Protein AF-A0A3C0B7C5-F1 (afdb_monomer)

Secondary structure (DSSP, 8-state):
-HHHHHHHHHHHHHHTT--TTTTTHHHHHHHHHHHHHHHHHHH-GGGTT--BTTBS-TTS---S---SS---

Solvent-accessible surface area (backbone atoms only — not comparable to full-atom values): 4602 Å² total; per-residue (Å²): 110,71,67,61,54,54,51,53,53,53,54,48,31,60,74,69,72,50,64,90,62,64,78,52,51,62,54,65,66,46,47,60,57,55,52,50,53,68,54,42,42,65,65,38,73,86,40,52,72,35,67,57,99,90,42,71,32,67,43,54,90,83,81,94,71,86,67,99,66,88,82,133

Structure (mmCIF, N/CA/C/O backbone):
data_AF-A0A3C0B7C5-F1
#
_entry.id   AF-A0A3C0B7C5-F1
#
loop_
_atom_site.group_PDB
_atom_site.id
_atom_site.type_symbol
_atom_site.label_atom_id
_atom_site.label_alt_id
_atom_site.label_comp_id
_atom_site.label_asym_id
_atom_site.label_entity_id
_atom_site.label_seq_id
_atom_site.pdbx_PDB_ins_code
_atom_site.Cartn_x
_atom_site.Cartn_y
_atom_site.Cartn_z
_atom_site.occupancy
_atom_site.B_iso_or_equiv
_atom_site.auth_seq_id
_atom_site.auth_comp_id
_atom_site.auth_asym_id
_atom_site.auth_atom_id
_atom_site.pdbx_PDB_model_num
ATOM 1 N N . ASP A 1 1 ? -11.650 4.809 36.083 1.00 76.25 1 ASP A N 1
ATOM 2 C CA . ASP A 1 1 ? -12.702 4.522 35.068 1.00 76.25 1 ASP A CA 1
ATOM 3 C C . ASP A 1 1 ? -12.226 3.898 33.759 1.00 76.25 1 ASP A C 1
ATOM 5 O O . ASP A 1 1 ? -12.928 3.036 33.239 1.00 76.25 1 ASP A O 1
ATOM 9 N N . ALA A 1 2 ? -11.056 4.264 33.220 1.00 84.31 2 ALA A N 1
ATOM 10 C CA . ALA A 1 2 ? -10.554 3.718 31.949 1.00 84.31 2 ALA A CA 1
ATOM 11 C C . ALA A 1 2 ? -10.469 2.175 31.917 1.00 84.31 2 ALA A C 1
ATOM 13 O O . ALA A 1 2 ? -10.910 1.561 30.949 1.00 84.31 2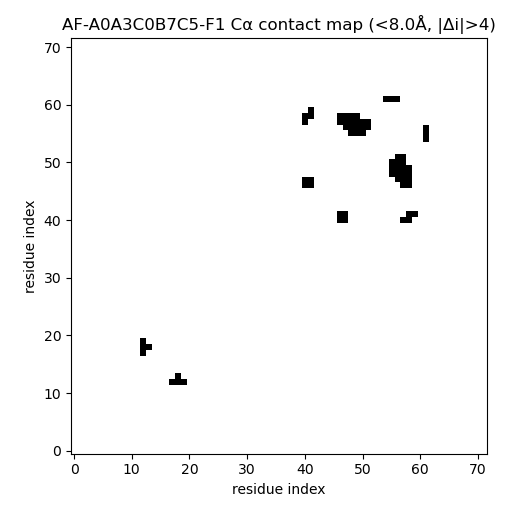 ALA A O 1
ATOM 14 N N . MET A 1 3 ? -10.022 1.541 33.010 1.00 88.31 3 MET A N 1
ATOM 15 C CA . MET A 1 3 ? -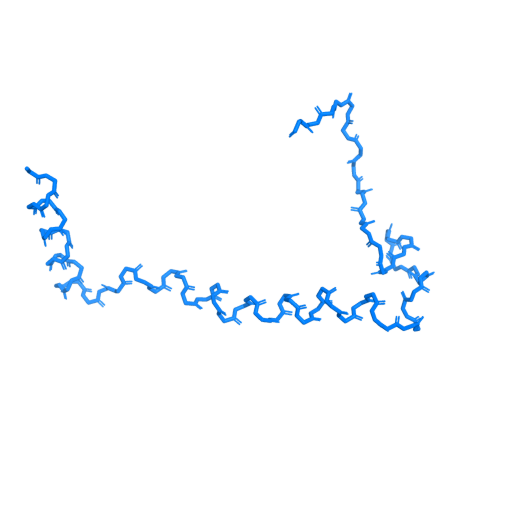9.998 0.073 33.107 1.00 88.31 3 MET A CA 1
ATOM 16 C C . MET A 1 3 ? -11.393 -0.565 33.083 1.00 88.31 3 MET A C 1
ATOM 18 O O . MET A 1 3 ? -11.592 -1.564 32.397 1.00 88.31 3 MET A O 1
ATOM 22 N N . LYS A 1 4 ? -12.384 0.018 33.777 1.00 89.38 4 LYS A N 1
ATOM 23 C CA . LYS A 1 4 ? -13.772 -0.480 33.732 1.00 89.38 4 LYS A CA 1
ATOM 24 C C . LYS A 1 4 ? -14.347 -0.380 32.317 1.00 89.38 4 LYS A C 1
ATOM 26 O O . LYS A 1 4 ? -15.026 -1.301 31.871 1.00 89.38 4 LYS A O 1
ATOM 31 N N . LYS A 1 5 ? -14.030 0.697 31.586 1.00 88.25 5 LYS A N 1
ATOM 32 C CA . LYS A 1 5 ? -14.408 0.848 30.171 1.00 88.25 5 LYS A CA 1
ATOM 33 C C . LYS A 1 5 ? -13.733 -0.205 29.284 1.00 88.25 5 LYS A C 1
ATOM 35 O O . LYS A 1 5 ? -14.429 -0.845 28.504 1.00 88.25 5 LYS A O 1
ATOM 40 N N . GLN A 1 6 ? -12.430 -0.454 29.442 1.00 88.06 6 GLN A N 1
ATOM 41 C CA . GLN A 1 6 ? -11.733 -1.528 28.714 1.00 88.06 6 GLN A CA 1
ATOM 42 C C . GLN A 1 6 ? -12.339 -2.912 28.989 1.00 88.06 6 GLN A C 1
ATOM 44 O O . GLN A 1 6 ? -12.527 -3.692 28.059 1.00 88.06 6 GLN A O 1
ATOM 49 N N . GLN A 1 7 ? -12.696 -3.210 30.240 1.00 87.88 7 GLN A N 1
ATOM 50 C CA . GLN A 1 7 ? -13.346 -4.473 30.600 1.00 87.88 7 GLN A CA 1
ATOM 51 C C . GLN A 1 7 ? -14.740 -4.602 29.975 1.00 87.88 7 GLN A C 1
ATOM 53 O O . GLN A 1 7 ? -15.047 -5.647 29.403 1.00 87.88 7 GLN A O 1
ATOM 58 N N . ALA A 1 8 ? -15.559 -3.546 30.013 1.00 88.75 8 ALA A N 1
ATOM 59 C CA . ALA A 1 8 ? -16.873 -3.538 29.367 1.00 88.75 8 ALA A CA 1
ATOM 60 C C . ALA A 1 8 ? -16.757 -3.784 27.852 1.00 88.75 8 ALA A C 1
ATOM 62 O O . ALA A 1 8 ? -17.444 -4.652 27.312 1.00 88.75 8 ALA A O 1
ATOM 63 N N . VAL A 1 9 ? -15.816 -3.109 27.188 1.00 89.00 9 VAL A N 1
ATOM 64 C CA . VAL A 1 9 ? -15.509 -3.305 25.763 1.00 89.00 9 VAL A CA 1
ATOM 65 C C . VAL A 1 9 ? -15.062 -4.744 25.480 1.00 89.00 9 VAL A C 1
ATOM 67 O O . VAL A 1 9 ? -15.551 -5.370 24.543 1.00 89.00 9 VAL A O 1
ATOM 70 N N . MET A 1 10 ? -14.213 -5.325 26.331 1.00 87.94 10 MET A N 1
ATOM 71 C CA . MET A 1 10 ? -13.770 -6.711 26.166 1.00 87.94 10 MET A CA 1
ATOM 72 C C . MET A 1 10 ? -14.915 -7.718 26.342 1.00 87.94 10 MET A C 1
ATOM 74 O O . MET A 1 10 ? -14.990 -8.712 25.619 1.00 87.94 10 MET A O 1
ATOM 78 N N . THR A 1 11 ? -15.839 -7.473 27.277 1.00 88.12 11 THR A N 1
ATOM 79 C CA . THR A 1 11 ? -17.029 -8.326 27.438 1.00 88.12 11 THR A CA 1
ATOM 80 C C . THR A 1 11 ? -17.994 -8.216 26.258 1.00 88.12 11 THR A C 1
ATOM 82 O O . THR A 1 11 ? -18.588 -9.223 25.877 1.00 88.12 11 THR A O 1
ATOM 85 N N . LEU A 1 12 ? -18.112 -7.035 25.642 1.00 89.44 12 LEU A N 1
ATOM 86 C CA . LEU A 1 12 ? -18.884 -6.832 24.416 1.00 89.44 12 LEU A CA 1
ATOM 87 C C . LEU A 1 12 ? -18.281 -7.615 23.240 1.00 89.44 12 LEU A C 1
ATOM 89 O O . LEU A 1 12 ? -19.007 -8.356 22.582 1.00 89.44 12 LEU A O 1
ATOM 93 N N . TYR A 1 13 ? -16.961 -7.533 23.027 1.00 88.50 13 TYR A N 1
ATOM 94 C CA . TYR A 1 13 ? -16.278 -8.296 21.973 1.00 88.50 1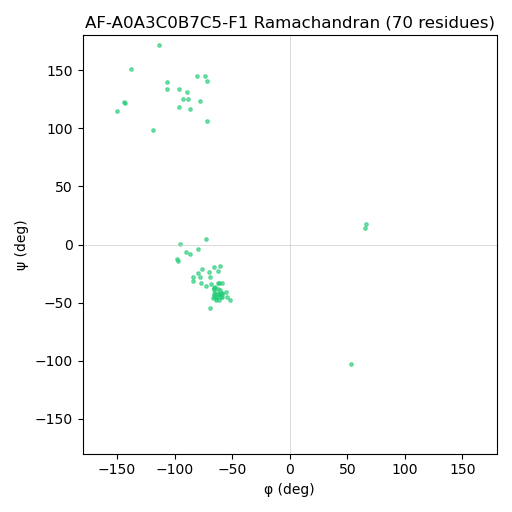3 TYR A CA 1
ATOM 95 C C . TYR A 1 13 ? -16.463 -9.809 22.131 1.00 88.50 13 TYR A C 1
ATOM 97 O O . TYR A 1 13 ? -16.784 -10.494 21.161 1.00 88.50 13 TYR A O 1
ATOM 105 N N . LYS A 1 14 ? -16.368 -10.326 23.366 1.00 84.62 14 LYS A N 1
ATOM 106 C CA . LYS A 1 14 ? -16.638 -11.743 23.663 1.00 84.62 14 LYS A CA 1
ATOM 107 C C . LYS A 1 14 ? -18.083 -12.150 23.355 1.00 84.62 14 LYS A C 1
ATOM 109 O O . LYS A 1 14 ? -18.289 -13.214 22.786 1.00 84.62 14 LYS A O 1
ATOM 114 N N . LYS A 1 15 ? -19.073 -11.316 23.703 1.00 88.50 15 LYS A N 1
ATOM 115 C CA . LYS A 1 15 ? -20.496 -11.575 23.405 1.00 88.50 15 LYS A CA 1
ATOM 116 C C . LYS A 1 15 ? -20.795 -11.561 21.905 1.00 88.50 15 LYS A C 1
ATOM 118 O O . LYS A 1 15 ? -21.603 -12.358 21.450 1.00 88.50 15 LYS A O 1
ATOM 123 N N . ALA A 1 16 ? -20.144 -10.675 21.155 1.00 87.50 16 ALA A N 1
ATOM 124 C CA . ALA A 1 16 ? -20.288 -10.574 19.705 1.00 87.50 16 ALA A CA 1
ATOM 125 C C . ALA A 1 16 ? -19.475 -11.632 18.929 1.00 87.50 16 ALA A C 1
ATOM 127 O O . ALA A 1 16 ? -19.553 -11.670 17.706 1.00 87.50 16 ALA A O 1
ATOM 128 N N . GLY A 1 17 ? -18.670 -12.461 19.611 1.00 82.75 17 GLY A N 1
ATOM 129 C CA . GLY A 1 17 ? -17.803 -13.458 18.971 1.00 82.75 17 GLY A CA 1
ATOM 130 C C . GLY A 1 17 ? -16.679 -12.859 18.114 1.00 82.75 17 GLY A C 1
ATOM 131 O O . GLY A 1 17 ? -16.059 -13.577 17.333 1.00 82.75 17 GLY A O 1
ATOM 132 N N . ALA A 1 18 ? -16.409 -11.557 18.243 1.00 82.44 18 ALA A N 1
ATOM 133 C CA . ALA A 1 18 ? -15.424 -10.844 17.438 1.00 82.44 18 ALA A CA 1
ATOM 134 C C . ALA A 1 18 ? -14.078 -10.760 18.172 1.00 82.44 18 ALA A C 1
ATOM 136 O O . ALA A 1 18 ? -14.020 -10.405 19.352 1.00 82.44 18 ALA A O 1
ATOM 137 N N . ASN A 1 19 ? -12.982 -11.061 17.470 1.00 82.56 19 ASN A N 1
ATOM 138 C CA . ASN A 1 19 ? -11.633 -10.951 18.020 1.00 82.56 19 ASN A CA 1
ATOM 139 C C . ASN A 1 19 ? -11.010 -9.599 17.623 1.00 82.56 19 ASN A C 1
ATOM 141 O O . ASN A 1 19 ? -10.786 -9.384 16.434 1.00 82.56 19 ASN A O 1
ATOM 145 N N . PRO A 1 20 ? -10.659 -8.709 18.571 1.00 80.25 20 PRO A N 1
ATOM 146 C CA . PRO A 1 20 ? -10.035 -7.422 18.251 1.00 80.25 20 PRO A CA 1
ATOM 147 C C . PRO A 1 20 ? -8.685 -7.551 17.520 1.00 80.25 20 PRO A C 1
ATOM 149 O O . PRO A 1 20 ? -8.245 -6.600 16.882 1.00 80.25 20 PRO A O 1
ATOM 152 N N . MET A 1 21 ? -8.031 -8.718 17.576 1.00 79.81 21 MET A N 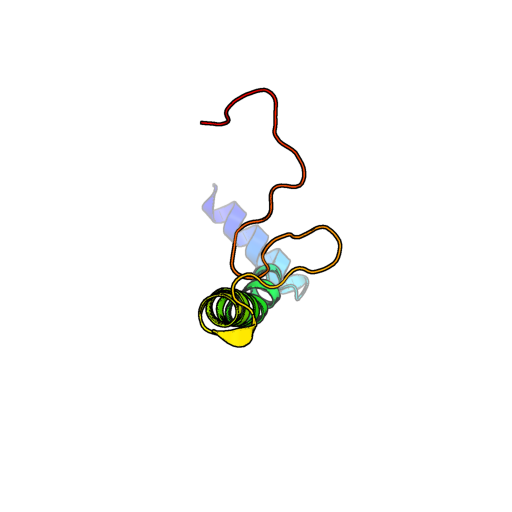1
ATOM 153 C CA . MET A 1 21 ? -6.767 -8.985 16.880 1.00 79.81 21 MET A CA 1
ATOM 154 C C . MET A 1 21 ? -6.946 -9.476 15.438 1.00 79.81 21 MET A C 1
ATOM 156 O O . MET A 1 21 ? -5.963 -9.572 14.708 1.00 79.81 21 MET A O 1
ATOM 160 N N . SER A 1 22 ? -8.167 -9.773 14.978 1.00 80.81 22 SER A N 1
ATOM 161 C CA . SER A 1 22 ? -8.365 -10.262 13.605 1.00 80.81 22 SER A CA 1
ATOM 162 C C . SER A 1 22 ? -7.936 -9.245 12.544 1.00 80.81 22 SER A C 1
ATOM 164 O O . SER A 1 22 ? -7.597 -9.641 11.435 1.00 80.81 22 SER A O 1
ATOM 166 N N . GLY A 1 23 ? -7.891 -7.952 12.883 1.00 82.56 23 GLY A N 1
ATOM 167 C CA . GLY A 1 23 ? -7.432 -6.898 11.978 1.00 82.56 23 GLY A CA 1
ATOM 168 C C . GLY A 1 23 ? -5.930 -6.933 11.668 1.00 82.56 23 GLY A C 1
ATOM 169 O O . GLY A 1 23 ? -5.534 -6.518 10.585 1.00 82.56 23 GLY A O 1
ATOM 170 N N . CYS A 1 24 ? -5.084 -7.447 12.571 1.00 84.81 24 CYS A N 1
ATOM 171 C CA . CYS A 1 24 ? -3.631 -7.482 12.357 1.00 84.81 24 CYS A CA 1
ATOM 172 C C . CYS A 1 24 ? -3.110 -8.821 11.811 1.00 84.81 24 CYS A C 1
ATOM 174 O O . CYS A 1 24 ? -1.996 -8.867 11.294 1.00 84.81 24 CYS A O 1
ATOM 176 N N . ILE A 1 25 ? -3.909 -9.893 11.851 1.00 86.75 25 ILE A N 1
ATOM 177 C CA . ILE A 1 25 ? -3.534 -11.210 11.302 1.00 86.75 25 ILE A CA 1
ATOM 178 C C . ILE A 1 25 ? -3.216 -11.151 9.794 1.00 86.75 25 ILE A C 1
ATOM 180 O O . ILE A 1 25 ? -2.176 -11.685 9.403 1.00 86.75 25 ILE A O 1
ATOM 184 N N . PRO A 1 26 ? -4.017 -10.477 8.940 1.00 86.94 26 PRO A N 1
ATOM 185 C CA . PRO A 1 26 ? -3.699 -10.349 7.517 1.00 86.94 26 PRO A CA 1
ATOM 186 C C . PRO A 1 26 ? -2.366 -9.635 7.279 1.00 86.94 26 PRO A C 1
ATOM 188 O O . PRO A 1 26 ? -1.583 -10.051 6.432 1.00 86.94 26 PRO A O 1
ATOM 191 N N . MET A 1 27 ? -2.073 -8.601 8.073 1.00 88.06 27 MET A N 1
ATOM 192 C CA . MET A 1 27 ? -0.814 -7.859 7.981 1.00 88.06 27 MET A CA 1
ATOM 193 C C . MET A 1 27 ? 0.388 -8.720 8.368 1.00 88.06 27 MET A C 1
ATOM 195 O O . MET A 1 27 ? 1.405 -8.684 7.681 1.00 88.06 27 MET A O 1
ATOM 199 N N . LEU A 1 28 ? 0.275 -9.524 9.428 1.00 88.88 28 LEU A N 1
ATOM 200 C CA . LEU A 1 28 ? 1.353 -10.420 9.857 1.00 88.88 28 LEU A CA 1
ATOM 201 C C . LEU A 1 28 ? 1.649 -11.510 8.824 1.00 88.88 28 LEU A C 1
ATOM 203 O O . LEU A 1 28 ? 2.811 -11.853 8.622 1.00 88.88 28 LEU A O 1
ATOM 207 N N . LEU A 1 29 ? 0.618 -12.026 8.153 1.00 90.81 29 LEU A N 1
ATOM 208 C CA . LEU A 1 29 ? 0.783 -13.011 7.085 1.00 90.81 29 LEU A CA 1
ATOM 209 C C . LEU A 1 29 ? 1.354 -12.387 5.799 1.00 90.81 29 LEU A C 1
ATOM 211 O O . LEU A 1 29 ? 2.153 -13.021 5.116 1.00 90.81 29 LEU A O 1
ATOM 215 N N . GLN A 1 30 ? 0.977 -11.146 5.480 1.00 91.88 30 GLN A N 1
ATOM 216 C CA . GLN A 1 30 ? 1.435 -10.436 4.282 1.00 91.88 30 GLN A CA 1
ATOM 217 C C . GLN A 1 30 ? 2.868 -9.893 4.413 1.00 91.88 30 GLN A C 1
ATOM 219 O O . GLN A 1 30 ? 3.607 -9.839 3.430 1.00 91.88 30 GLN A O 1
ATOM 224 N N . PHE A 1 31 ? 3.284 -9.496 5.617 1.00 92.94 31 PHE A N 1
ATOM 225 C CA . PHE A 1 31 ? 4.605 -8.922 5.881 1.00 92.94 31 PHE A CA 1
ATOM 226 C C . PHE A 1 31 ? 5.797 -9.750 5.352 1.00 92.94 31 PHE A C 1
ATOM 228 O O . PHE A 1 31 ? 6.654 -9.169 4.683 1.00 92.94 31 PHE A O 1
ATOM 235 N N . PRO A 1 32 ? 5.883 -11.080 5.569 1.00 91.6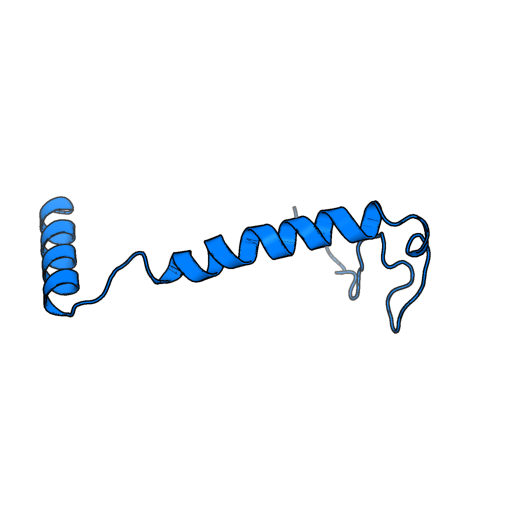2 32 PRO A N 1
ATOM 236 C CA . PRO A 1 32 ? 6.990 -11.877 5.038 1.00 91.62 32 PRO A CA 1
ATOM 237 C C . PRO A 1 32 ? 7.042 -11.887 3.506 1.00 91.62 32 PRO A C 1
ATOM 239 O O . PRO A 1 32 ? 8.135 -11.900 2.946 1.00 91.62 32 PRO A O 1
ATOM 242 N N . ILE A 1 33 ? 5.893 -11.829 2.826 1.00 92.88 33 ILE A N 1
ATOM 243 C CA . ILE A 1 33 ? 5.828 -11.787 1.358 1.00 92.88 33 ILE A CA 1
ATOM 244 C C . ILE A 1 33 ? 6.424 -10.471 0.851 1.00 92.88 33 ILE A C 1
ATOM 246 O O . ILE A 1 33 ? 7.275 -10.476 -0.038 1.00 92.88 33 ILE A O 1
ATOM 250 N N . LEU A 1 34 ? 6.041 -9.346 1.463 1.00 91.25 34 LEU A N 1
ATOM 251 C CA . LEU A 1 34 ? 6.597 -8.034 1.119 1.00 91.25 34 LEU A CA 1
ATOM 252 C C . LEU A 1 34 ? 8.108 -7.976 1.369 1.00 91.25 34 LEU A C 1
ATOM 254 O O . LEU A 1 34 ? 8.853 -7.481 0.526 1.00 91.25 34 LEU A O 1
ATOM 258 N N . LEU A 1 35 ? 8.573 -8.523 2.496 1.00 91.31 35 LEU A N 1
ATOM 259 C CA . LEU A 1 35 ? 9.996 -8.546 2.827 1.00 91.31 35 LEU A CA 1
ATOM 260 C C . LEU A 1 35 ? 10.802 -9.416 1.854 1.00 91.31 35 LEU A C 1
ATOM 262 O O . LEU A 1 35 ? 11.911 -9.038 1.471 1.00 91.31 35 LEU A O 1
ATOM 266 N N . ALA A 1 36 ? 10.251 -10.560 1.445 1.00 91.50 36 ALA A N 1
ATOM 267 C CA . ALA A 1 36 ? 10.868 -11.432 0.454 1.00 91.50 36 ALA A CA 1
ATOM 268 C C . ALA A 1 36 ? 11.029 -10.709 -0.888 1.00 91.50 36 ALA A C 1
ATOM 270 O O . ALA A 1 36 ? 12.129 -10.693 -1.434 1.00 91.50 36 ALA A O 1
ATOM 271 N N . MET A 1 37 ? 9.980 -10.042 -1.377 1.00 88.56 37 MET A N 1
ATOM 272 C CA . MET A 1 37 ? 10.045 -9.269 -2.622 1.00 88.56 37 MET A CA 1
ATOM 273 C C . MET A 1 37 ? 11.041 -8.107 -2.527 1.00 88.56 37 MET A C 1
ATOM 275 O O . MET A 1 37 ? 11.880 -7.955 -3.410 1.00 88.56 37 MET A O 1
ATOM 279 N N . PHE A 1 38 ? 11.028 -7.349 -1.425 1.00 87.25 38 PHE A N 1
ATOM 280 C CA . PHE A 1 38 ? 11.966 -6.242 -1.193 1.00 87.25 38 PHE A CA 1
ATOM 281 C C . PHE A 1 38 ? 13.436 -6.688 -1.203 1.00 87.25 38 PHE A C 1
ATOM 283 O O . PHE A 1 38 ? 14.320 -5.942 -1.611 1.00 87.25 38 PHE A O 1
ATOM 290 N N . ARG A 1 39 ? 13.710 -7.915 -0.749 1.00 87.56 39 ARG A N 1
ATOM 291 C CA . ARG A 1 39 ? 15.053 -8.511 -0.747 1.00 87.56 39 ARG A CA 1
ATOM 292 C C . ARG A 1 39 ? 15.418 -9.147 -2.089 1.00 87.56 39 ARG A C 1
ATOM 294 O O . ARG A 1 39 ? 16.593 -9.156 -2.434 1.00 87.56 39 ARG A O 1
ATOM 301 N N . PHE A 1 40 ? 14.438 -9.675 -2.818 1.00 87.06 40 PHE A N 1
ATOM 302 C CA . PHE A 1 40 ? 14.638 -10.401 -4.070 1.00 87.06 40 PHE A CA 1
ATOM 303 C C . PHE A 1 40 ? 15.100 -9.488 -5.212 1.00 87.06 40 PHE A C 1
ATOM 305 O O . PHE A 1 40 ? 16.165 -9.738 -5.767 1.00 87.06 40 PHE A O 1
ATOM 312 N N . PHE A 1 41 ? 14.367 -8.407 -5.506 1.00 84.00 41 PHE A N 1
ATOM 313 C CA . PHE A 1 41 ? 14.669 -7.507 -6.633 1.00 84.00 41 PHE A CA 1
ATOM 314 C C . PHE A 1 41 ? 16.099 -6.930 -6.650 1.00 84.00 41 PHE A C 1
ATOM 316 O O . PHE A 1 41 ? 16.731 -6.972 -7.705 1.00 84.00 41 PHE A O 1
ATOM 323 N N . PRO A 1 42 ? 16.670 -6.442 -5.528 1.00 80.56 42 PRO A N 1
ATOM 324 C CA . PRO A 1 42 ? 18.055 -5.966 -5.526 1.00 80.56 42 PRO A CA 1
ATOM 325 C C . PRO A 1 42 ? 19.097 -7.099 -5.523 1.00 80.56 42 PRO A C 1
ATOM 327 O O . PRO A 1 42 ? 20.252 -6.860 -5.871 1.00 80.56 42 PRO A O 1
ATOM 330 N N . ALA A 1 43 ? 18.731 -8.317 -5.103 1.00 83.38 43 ALA A N 1
ATOM 331 C CA . ALA A 1 43 ? 19.644 -9.463 -5.057 1.00 83.38 43 ALA A CA 1
ATOM 332 C C . ALA A 1 43 ? 19.765 -10.183 -6.411 1.00 83.38 43 ALA A C 1
ATOM 334 O O . ALA A 1 43 ? 20.802 -10.777 -6.707 1.00 83.38 43 ALA A O 1
ATOM 335 N N . SER A 1 44 ? 18.724 -10.133 -7.240 1.00 83.88 44 SER A N 1
ATOM 336 C CA . SER A 1 44 ? 18.739 -10.661 -8.601 1.00 83.88 44 SER A CA 1
ATOM 337 C C . SER A 1 44 ? 19.585 -9.783 -9.526 1.00 83.88 44 SER A C 1
ATOM 339 O O . SER A 1 44 ? 19.163 -8.701 -9.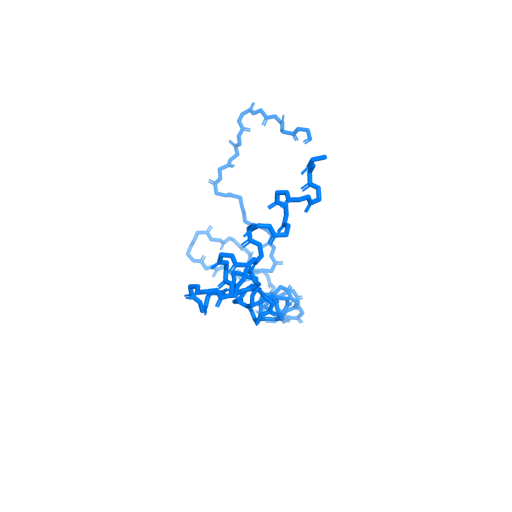924 1.00 83.88 44 SER A O 1
ATOM 341 N N . ILE A 1 45 ? 20.771 -10.273 -9.899 1.00 76.00 45 ILE A N 1
ATOM 342 C CA . ILE A 1 45 ? 21.717 -9.565 -10.781 1.00 76.00 45 ILE A CA 1
ATOM 343 C C . ILE A 1 45 ? 21.110 -9.298 -12.167 1.00 76.00 45 ILE A C 1
ATOM 345 O O . ILE A 1 45 ? 21.386 -8.261 -12.755 1.00 76.00 45 ILE A O 1
ATOM 349 N N . GLU A 1 46 ? 20.259 -10.200 -12.659 1.00 77.50 46 GLU A N 1
ATOM 350 C CA . GLU A 1 46 ? 19.615 -10.096 -13.978 1.00 77.50 46 GLU A CA 1
ATOM 351 C C . GLU A 1 46 ? 18.562 -8.984 -14.068 1.00 77.50 46 GLU A C 1
ATOM 353 O O . GLU A 1 46 ? 18.278 -8.506 -15.153 1.00 77.50 46 GLU A O 1
ATOM 358 N N . LEU A 1 47 ? 17.986 -8.566 -12.938 1.00 74.19 47 LEU A N 1
ATOM 359 C CA . LEU A 1 47 ? 16.962 -7.512 -12.870 1.00 74.19 47 LEU A CA 1
ATOM 360 C C . LEU A 1 47 ? 17.561 -6.133 -12.560 1.00 74.19 47 LEU A C 1
ATOM 362 O O . LEU A 1 47 ? 16.836 -5.147 -12.424 1.00 74.19 47 LEU A O 1
ATOM 366 N N . ARG A 1 48 ? 18.886 -6.058 -12.406 1.00 78.06 48 ARG A N 1
ATOM 367 C CA . ARG A 1 48 ? 19.588 -4.822 -12.084 1.00 78.06 48 ARG A CA 1
ATOM 368 C C . ARG A 1 48 ? 19.705 -3.970 -13.343 1.00 78.06 48 ARG A C 1
ATOM 370 O O . ARG A 1 48 ? 20.300 -4.424 -14.312 1.00 78.06 48 ARG A O 1
ATOM 377 N N . GLN A 1 49 ? 19.209 -2.731 -13.292 1.00 78.69 49 GLN A N 1
ATOM 378 C CA . GLN A 1 49 ? 19.181 -1.800 -14.433 1.00 78.69 49 GLN A CA 1
ATOM 379 C C . GLN A 1 49 ? 18.261 -2.243 -15.582 1.00 78.69 49 GLN A C 1
ATOM 381 O O . GLN A 1 49 ? 18.371 -1.725 -16.691 1.00 78.69 49 GLN A O 1
ATOM 386 N N . GLU A 1 50 ? 17.343 -3.174 -15.324 1.00 84.62 50 GLU A N 1
ATOM 387 C CA . GLU A 1 50 ? 16.298 -3.515 -16.286 1.00 84.62 50 GLU A CA 1
ATOM 388 C C . GLU A 1 50 ? 15.158 -2.500 -16.222 1.00 84.62 50 GLU A C 1
ATOM 390 O O . GLU A 1 50 ? 14.812 -2.007 -15.147 1.00 84.62 50 GLU A O 1
ATOM 395 N N . SER A 1 51 ? 14.560 -2.208 -17.376 1.00 84.44 51 SER A N 1
ATOM 396 C CA . SER A 1 51 ? 13.467 -1.234 -17.503 1.00 84.44 51 SER A CA 1
ATOM 397 C C . SER A 1 51 ? 12.123 -1.931 -17.730 1.00 84.44 51 SER A C 1
ATOM 399 O O . SER A 1 51 ? 12.039 -2.908 -18.476 1.00 84.44 51 SER A O 1
ATOM 401 N N . PHE A 1 52 ? 11.049 -1.434 -17.107 1.00 82.06 52 PHE A N 1
ATOM 402 C CA . PHE A 1 52 ? 9.690 -1.944 -17.326 1.00 82.06 52 PHE A CA 1
ATOM 403 C C . PHE A 1 52 ? 8.655 -0.824 -17.271 1.00 82.06 52 PHE A C 1
ATOM 405 O O . PHE A 1 52 ? 8.499 -0.148 -16.256 1.00 82.06 52 PHE A O 1
ATOM 412 N N . LEU A 1 53 ? 7.888 -0.683 -18.356 1.00 86.38 53 LEU A N 1
ATOM 413 C CA . LEU A 1 53 ? 6.851 0.339 -18.526 1.00 86.38 53 LEU A CA 1
ATOM 414 C C . LEU A 1 53 ? 7.382 1.761 -18.262 1.00 86.38 53 LEU A C 1
ATOM 416 O O . LEU A 1 53 ? 8.035 2.328 -19.131 1.00 86.38 53 LEU A O 1
ATOM 420 N N . TRP A 1 54 ? 7.076 2.341 -17.099 1.00 80.56 54 TRP A N 1
ATOM 421 C CA . TRP A 1 54 ? 7.502 3.685 -16.6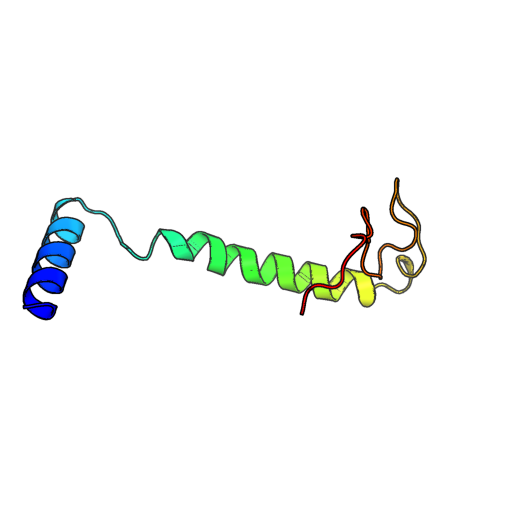93 1.00 80.56 54 TRP A CA 1
ATOM 422 C C . TRP A 1 54 ? 8.742 3.680 -15.784 1.00 80.56 54 TRP A C 1
ATOM 424 O O . TRP A 1 54 ? 9.330 4.736 -15.572 1.00 80.56 54 TRP A O 1
ATOM 434 N N . ALA A 1 55 ? 9.145 2.517 -15.264 1.00 81.81 55 ALA A N 1
ATOM 435 C CA . ALA A 1 55 ? 10.285 2.384 -14.368 1.00 81.81 55 ALA A CA 1
ATOM 436 C C . ALA A 1 55 ? 11.575 2.172 -15.169 1.00 81.81 55 ALA A C 1
ATOM 438 O O . ALA A 1 55 ? 11.679 1.248 -15.983 1.00 81.81 55 ALA A O 1
ATOM 439 N N . THR A 1 56 ? 12.573 3.019 -14.919 1.00 79.62 56 THR A N 1
ATOM 440 C CA . THR A 1 56 ? 13.882 2.952 -15.584 1.00 79.62 56 THR A CA 1
ATOM 441 C C . THR A 1 56 ? 14.806 1.885 -14.999 1.00 79.62 56 THR A C 1
ATOM 443 O O . THR A 1 56 ? 15.697 1.427 -15.704 1.00 79.62 56 THR A O 1
ATOM 446 N N . ASP A 1 57 ? 14.612 1.495 -13.734 1.00 81.00 57 ASP A N 1
ATOM 447 C CA . ASP A 1 57 ? 15.385 0.435 -13.072 1.00 81.00 57 ASP A CA 1
ATOM 448 C C . ASP A 1 57 ? 14.543 -0.281 -11.999 1.00 81.00 57 ASP A C 1
ATOM 450 O O . ASP A 1 57 ? 14.201 0.314 -10.973 1.00 81.00 57 ASP A O 1
ATOM 454 N N . LEU A 1 58 ? 14.257 -1.573 -12.211 1.00 79.00 58 LEU A N 1
ATOM 455 C CA . LEU A 1 58 ? 13.472 -2.429 -11.300 1.00 79.00 58 LEU A CA 1
ATOM 456 C C . LEU A 1 58 ? 14.142 -2.693 -9.947 1.00 79.00 58 LEU A C 1
ATOM 458 O O . LEU A 1 58 ? 13.475 -3.113 -9.001 1.00 79.00 58 LEU A O 1
ATOM 462 N N . SER A 1 59 ? 15.454 -2.494 -9.847 1.00 80.06 59 SER A N 1
ATOM 463 C CA . SER A 1 59 ? 16.216 -2.713 -8.616 1.00 80.06 59 SER A CA 1
ATOM 464 C C . SER A 1 59 ? 16.303 -1.469 -7.723 1.00 80.06 59 SER A C 1
ATOM 466 O O . SER A 1 59 ? 16.812 -1.552 -6.602 1.00 80.06 59 SER A O 1
ATOM 468 N N . SER A 1 60 ? 15.807 -0.326 -8.206 1.00 82.06 60 SER A N 1
ATOM 469 C CA . SER A 1 60 ? 15.900 0.981 -7.552 1.00 82.06 60 SER A CA 1
ATOM 470 C C . SER A 1 60 ? 14.531 1.508 -7.098 1.00 82.06 60 SER A C 1
ATOM 472 O O . SER A 1 60 ? 13.496 0.907 -7.383 1.00 82.06 60 SER A O 1
ATOM 474 N N . TYR A 1 61 ? 14.515 2.608 -6.338 1.00 79.44 61 TYR A N 1
ATOM 475 C CA . TYR A 1 61 ? 13.258 3.277 -5.999 1.00 79.44 61 TYR A CA 1
ATOM 476 C C . TYR A 1 61 ? 12.719 4.026 -7.224 1.00 79.44 61 TYR A C 1
ATOM 478 O O . TYR A 1 61 ? 13.494 4.586 -7.996 1.00 79.44 61 TYR A O 1
ATOM 486 N N . ASP A 1 62 ? 11.397 4.056 -7.370 1.00 81.56 62 ASP A N 1
ATOM 487 C CA . ASP A 1 62 ? 10.726 4.749 -8.469 1.00 81.56 62 ASP A CA 1
ATOM 488 C C . ASP A 1 62 ? 10.064 6.037 -7.958 1.00 81.56 62 ASP A C 1
ATOM 490 O O . ASP A 1 62 ? 9.393 6.032 -6.920 1.00 81.56 62 ASP A O 1
ATOM 494 N N . SER A 1 63 ? 10.254 7.137 -8.687 1.00 79.38 63 SER A N 1
ATOM 495 C CA . SER A 1 63 ? 9.687 8.454 -8.384 1.00 79.38 63 SER A CA 1
ATOM 496 C C . SER A 1 63 ? 8.788 8.892 -9.532 1.00 79.38 63 SER A C 1
ATOM 498 O O . SER A 1 63 ? 9.247 9.426 -10.536 1.00 79.38 63 SER A O 1
ATOM 500 N N . ILE A 1 64 ? 7.479 8.692 -9.369 1.00 77.12 64 ILE A N 1
ATOM 501 C CA . ILE A 1 64 ? 6.484 9.050 -10.394 1.00 77.12 64 ILE A CA 1
ATOM 502 C C . ILE A 1 64 ? 6.203 10.565 -10.395 1.00 77.12 64 ILE A C 1
ATOM 504 O O . ILE A 1 64 ? 5.826 11.132 -11.420 1.00 77.12 64 ILE A O 1
ATOM 508 N N . LEU A 1 65 ? 6.363 11.231 -9.246 1.00 81.25 65 LEU A N 1
ATOM 509 C CA . LEU A 1 65 ? 6.095 12.658 -9.068 1.00 81.25 65 LEU A CA 1
ATOM 510 C C . LEU A 1 65 ? 7.118 13.283 -8.120 1.00 81.25 65 LEU A C 1
ATOM 512 O O . LEU A 1 65 ? 7.181 12.914 -6.947 1.00 81.25 65 LEU A O 1
ATOM 516 N N . ASP A 1 66 ? 7.836 14.289 -8.612 1.00 80.75 66 ASP A N 1
ATOM 517 C CA . ASP A 1 66 ? 8.651 15.161 -7.774 1.00 80.75 66 ASP A CA 1
ATOM 518 C C . ASP A 1 66 ? 7.787 16.304 -7.241 1.00 80.75 66 ASP A C 1
ATOM 520 O O . ASP A 1 66 ? 7.233 17.117 -7.989 1.00 80.75 66 ASP A O 1
ATOM 524 N N . LEU A 1 67 ? 7.638 16.353 -5.919 1.00 85.62 67 LEU A N 1
ATOM 525 C CA . LEU A 1 67 ? 6.923 17.438 -5.260 1.00 85.62 67 LEU A CA 1
ATOM 526 C C . LEU A 1 67 ? 7.772 18.720 -5.322 1.00 85.62 67 LEU A C 1
ATOM 528 O O . LEU A 1 67 ? 8.978 18.668 -5.084 1.00 85.62 67 LEU A O 1
ATOM 532 N N . PRO A 1 68 ? 7.168 19.902 -5.550 1.00 89.88 68 PRO A N 1
ATOM 533 C CA . PRO A 1 68 ? 7.903 21.169 -5.578 1.00 89.88 68 PRO A CA 1
ATOM 534 C C . PRO A 1 68 ? 8.366 21.642 -4.185 1.00 89.88 68 PRO A C 1
ATOM 536 O O . PRO A 1 68 ? 8.890 22.746 -4.051 1.00 89.88 68 PRO A O 1
ATOM 539 N N . PHE A 1 69 ? 8.153 20.843 -3.135 1.00 89.81 69 PHE A N 1
ATOM 540 C CA . PHE A 1 69 ? 8.539 21.131 -1.756 1.00 89.81 69 PHE A CA 1
ATOM 541 C C . PHE A 1 69 ? 9.124 19.883 -1.084 1.00 89.81 69 PHE A C 1
ATOM 543 O O . PHE A 1 69 ? 8.762 18.756 -1.415 1.00 89.81 69 PHE A O 1
ATOM 550 N N . ASN A 1 70 ? 10.027 20.091 -0.125 1.00 86.12 70 ASN A N 1
ATOM 551 C CA . ASN A 1 70 ? 10.689 19.017 0.614 1.00 86.12 70 ASN A CA 1
ATOM 552 C C . ASN A 1 70 ? 9.868 18.651 1.866 1.00 86.12 70 ASN A C 1
ATOM 554 O O . ASN A 1 70 ? 9.447 19.548 2.601 1.00 86.12 70 ASN A O 1
ATOM 558 N N . ILE A 1 71 ? 9.614 17.358 2.086 1.00 79.69 71 ILE A N 1
ATOM 559 C CA . ILE A 1 71 ? 8.922 16.853 3.282 1.00 79.69 71 ILE A CA 1
ATOM 560 C C . ILE A 1 71 ? 9.996 16.501 4.328 1.00 79.69 71 ILE A C 1
ATOM 562 O O . ILE A 1 71 ? 10.903 15.745 3.980 1.00 79.69 71 ILE A O 1
ATOM 566 N N . PRO A 1 72 ? 9.921 17.049 5.558 1.00 69.50 72 PRO A N 1
ATOM 567 C CA . PRO A 1 72 ? 10.901 16.803 6.618 1.00 69.50 72 PR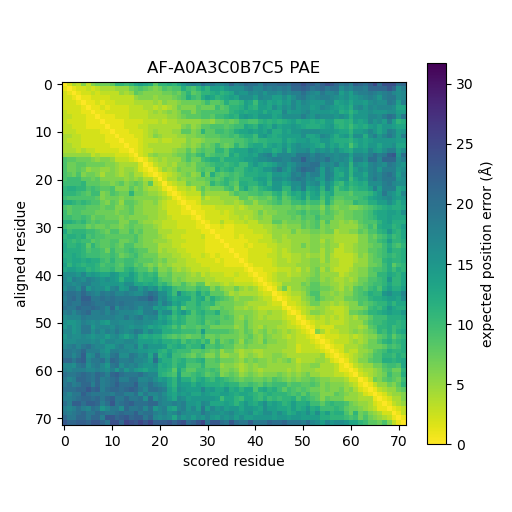O A CA 1
ATOM 568 C C . PRO A 1 72 ? 10.918 15.356 7.125 1.00 69.50 72 PRO A C 1
ATOM 570 O O . PRO A 1 72 ? 9.856 14.690 7.076 1.00 69.50 72 PRO A O 1
#

Sequence (72 aa):
DAMKKQQAVMTLYKKAGANPMSGCIPMLLQFPILLAMFRFFPASIELRQESFLWATDLSSYDSILDLPFNIP

Foldseek 3Di:
DVVVVVVVVVVVCVVVVHDPCPVCVVVVVCVVVVVCLLVPQLVPPVQAQDDDDQRRGSNDDDDPDDDPDDDD

Mean predicted aligned error: 9.65 Å

Radius of gyration: 22.0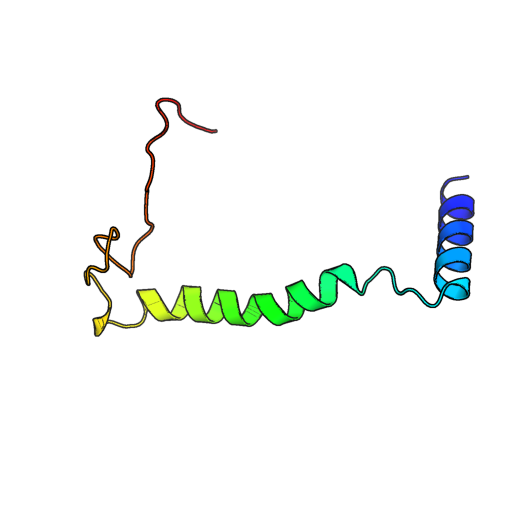5 Å; Cα contacts (8 Å, |Δi|>4): 33; chains: 1; bounding box: 42×35×54 Å

pLDDT: mean 84.5, std 4.92, range [69.5, 92.94]